Protein AF-A0A8S2UUA7-F1 (afdb_monomer_lite)

pLDDT: mean 88.25, std 9.63, range [54.97, 96.81]

Radius of gyration: 13.07 Å; chains: 1; bounding box: 29×20×39 Å

Organism: NCBI:txid392030

Structure (mmCIF, N/CA/C/O backbone):
data_AF-A0A8S2UUA7-F1
#
_entry.id   AF-A0A8S2UUA7-F1
#
loop_
_atom_site.group_PDB
_atom_site.id
_atom_site.type_symbol
_atom_site.label_atom_id
_atom_site.label_alt_id
_atom_site.label_comp_id
_atom_site.label_asym_id
_atom_site.label_entity_id
_atom_site.label_seq_id
_atom_site.pdbx_PDB_ins_code
_atom_site.Cartn_x
_atom_site.Cartn_y
_atom_site.Cartn_z
_atom_site.occupancy
_atom_site.B_iso_or_equiv
_atom_site.auth_seq_id
_atom_site.auth_comp_id
_atom_site.auth_asym_id
_atom_site.auth_atom_id
_atom_site.pdbx_PDB_model_num
ATOM 1 N N . MET A 1 1 ? -18.177 2.608 6.013 1.00 70.50 1 MET A N 1
ATOM 2 C CA . MET A 1 1 ? -16.967 3.065 6.737 1.00 70.50 1 MET A CA 1
ATOM 3 C C . MET A 1 1 ? -15.862 3.309 5.716 1.00 70.50 1 MET A C 1
ATOM 5 O O . MET A 1 1 ? -15.743 2.498 4.810 1.00 70.50 1 MET A O 1
ATOM 9 N N . LYS A 1 2 ? -15.113 4.420 5.789 1.00 84.25 2 LYS A N 1
ATOM 10 C CA . LYS A 1 2 ? -14.070 4.737 4.788 1.00 84.25 2 LYS A CA 1
ATOM 11 C C . LYS A 1 2 ? -12.762 4.000 5.116 1.00 84.25 2 LYS A C 1
ATOM 13 O O . LYS A 1 2 ? -12.321 4.086 6.266 1.00 84.25 2 LYS A O 1
ATOM 18 N N . ARG A 1 3 ? -12.173 3.316 4.127 1.00 92.31 3 ARG A N 1
ATOM 19 C CA . ARG A 1 3 ? -10.876 2.609 4.184 1.00 92.31 3 ARG A CA 1
ATOM 20 C C . ARG A 1 3 ? -9.768 3.501 3.613 1.00 92.31 3 ARG A C 1
ATOM 22 O O . ARG A 1 3 ? -10.032 4.263 2.689 1.00 92.31 3 ARG A O 1
ATOM 29 N N . ILE A 1 4 ? -8.554 3.396 4.146 1.00 95.00 4 ILE A N 1
ATOM 30 C CA . ILE A 1 4 ? -7.354 4.083 3.650 1.00 95.00 4 ILE A CA 1
ATOM 31 C C . ILE A 1 4 ? -6.352 3.025 3.189 1.00 95.00 4 ILE A C 1
ATOM 33 O O . ILE A 1 4 ? -6.114 2.045 3.896 1.00 95.00 4 ILE A O 1
ATOM 37 N N . ILE A 1 5 ? -5.773 3.226 2.007 1.00 95.19 5 ILE A N 1
ATOM 38 C CA . ILE A 1 5 ? -4.739 2.355 1.451 1.00 95.19 5 ILE A CA 1
ATOM 39 C C . ILE A 1 5 ? -3.488 3.194 1.201 1.00 95.19 5 ILE A C 1
ATOM 41 O O . ILE A 1 5 ? -3.563 4.212 0.519 1.00 95.19 5 ILE A O 1
ATOM 45 N N . GLY A 1 6 ? -2.362 2.778 1.774 1.00 95.56 6 GLY A N 1
ATOM 46 C CA . GLY A 1 6 ? -1.036 3.306 1.459 1.00 95.56 6 GLY A CA 1
ATOM 47 C C . GLY A 1 6 ? -0.244 2.284 0.652 1.00 95.56 6 GLY A C 1
ATOM 48 O O . GLY A 1 6 ? -0.297 1.090 0.954 1.00 95.56 6 GLY A O 1
ATOM 49 N N . VAL A 1 7 ? 0.474 2.750 -0.365 1.00 95.12 7 VAL A N 1
ATOM 50 C CA . VAL A 1 7 ? 1.315 1.925 -1.238 1.00 95.12 7 VAL A CA 1
ATOM 51 C C . VAL A 1 7 ? 2.671 2.600 -1.381 1.00 95.12 7 VAL A C 1
ATOM 53 O O . VAL A 1 7 ? 2.718 3.801 -1.634 1.00 95.12 7 VAL A O 1
ATOM 56 N N . ASP A 1 8 ? 3.749 1.842 -1.202 1.00 94.12 8 ASP A N 1
ATOM 57 C CA . ASP A 1 8 ? 5.121 2.324 -1.375 1.00 94.12 8 ASP A CA 1
ATOM 58 C C . ASP A 1 8 ? 6.050 1.159 -1.768 1.00 94.12 8 ASP A C 1
ATOM 60 O O . ASP A 1 8 ? 5.832 0.021 -1.342 1.00 94.12 8 ASP A O 1
ATOM 64 N N . LEU A 1 9 ? 7.096 1.442 -2.548 1.00 92.31 9 LEU A N 1
ATOM 65 C CA . LEU A 1 9 ? 8.148 0.483 -2.915 1.00 92.31 9 LEU A CA 1
ATOM 66 C C . LEU A 1 9 ? 9.268 0.397 -1.870 1.00 92.31 9 LEU A C 1
ATOM 68 O O . LEU A 1 9 ? 10.088 -0.515 -1.911 1.00 92.31 9 LEU A O 1
ATOM 72 N N . SER A 1 10 ? 9.343 1.345 -0.939 1.00 92.31 10 SER A N 1
ATOM 73 C CA . SER A 1 10 ? 10.343 1.344 0.120 1.00 92.31 10 SER A CA 1
ATOM 74 C C . SER A 1 10 ? 9.859 0.541 1.321 1.00 92.31 10 SER A C 1
ATOM 76 O O . SER A 1 10 ? 9.017 0.986 2.105 1.00 92.31 10 SER A O 1
ATOM 78 N N . SER A 1 11 ? 10.451 -0.635 1.530 1.00 94.12 11 SER A N 1
ATOM 79 C CA . SER A 1 11 ? 10.187 -1.466 2.711 1.00 94.12 11 SER A CA 1
ATOM 80 C C . SER A 1 11 ? 10.432 -0.725 4.032 1.00 94.12 11 SER A C 1
ATOM 82 O O . SER A 1 11 ? 9.718 -0.955 5.011 1.00 94.12 11 SER A O 1
ATOM 84 N N . ASP A 1 12 ? 11.404 0.191 4.061 1.00 96.56 12 ASP A N 1
ATOM 85 C CA . ASP A 1 12 ? 11.702 1.005 5.240 1.00 96.56 12 ASP A CA 1
ATOM 86 C C . ASP A 1 12 ? 10.594 2.016 5.530 1.00 96.56 12 ASP A C 1
ATOM 88 O O . ASP A 1 12 ? 10.166 2.145 6.680 1.00 96.56 12 ASP A O 1
ATOM 92 N N . MET A 1 13 ? 10.070 2.683 4.498 1.00 95.06 13 MET A N 1
ATOM 93 C CA . MET A 1 13 ? 8.960 3.624 4.664 1.00 95.06 13 MET A CA 1
ATOM 94 C C . MET A 1 13 ? 7.679 2.906 5.087 1.00 95.06 13 MET A C 1
ATOM 96 O O . MET A 1 13 ? 6.969 3.387 5.971 1.00 95.06 13 MET A O 1
ATOM 100 N N . ILE A 1 14 ? 7.426 1.709 4.548 1.00 95.56 14 ILE A N 1
ATOM 101 C CA . ILE A 1 14 ? 6.317 0.842 4.969 1.00 95.56 14 ILE A CA 1
ATOM 102 C C . ILE A 1 14 ? 6.429 0.483 6.454 1.00 95.56 14 ILE A C 1
ATOM 104 O O . ILE A 1 14 ? 5.440 0.572 7.189 1.00 95.56 14 ILE A O 1
ATOM 108 N N . ARG A 1 15 ? 7.625 0.102 6.919 1.00 96.56 15 ARG A N 1
ATOM 109 C CA . ARG A 1 15 ? 7.871 -0.203 8.335 1.00 96.56 15 ARG A CA 1
ATOM 110 C C . ARG A 1 15 ? 7.606 1.017 9.219 1.00 96.56 15 ARG A C 1
ATOM 112 O O . ARG A 1 15 ? 6.833 0.916 10.170 1.00 96.56 15 ARG A O 1
ATOM 119 N N . ILE A 1 16 ? 8.176 2.173 8.873 1.00 96.81 16 ILE A N 1
ATOM 120 C CA . ILE A 1 16 ? 7.988 3.431 9.615 1.00 96.81 16 ILE A CA 1
ATOM 121 C C . ILE A 1 16 ? 6.506 3.834 9.657 1.00 96.81 16 ILE A C 1
ATOM 123 O O . ILE A 1 16 ? 6.017 4.305 10.689 1.00 96.81 16 ILE A O 1
ATOM 127 N N . ALA A 1 17 ? 5.772 3.653 8.555 1.00 95.50 17 ALA A N 1
ATOM 128 C CA . ALA A 1 17 ? 4.345 3.950 8.488 1.00 95.50 17 ALA A CA 1
ATOM 129 C C . ALA A 1 17 ? 3.545 3.073 9.461 1.00 95.50 17 ALA A C 1
ATOM 131 O O . ALA A 1 17 ? 2.743 3.605 10.228 1.00 95.50 17 ALA A O 1
ATOM 132 N N . ARG A 1 18 ? 3.805 1.759 9.486 1.00 94.44 18 ARG A N 1
ATOM 133 C CA . ARG A 1 18 ? 3.151 0.817 10.412 1.00 94.44 18 ARG A CA 1
ATOM 134 C C . ARG A 1 18 ? 3.419 1.171 11.871 1.00 94.44 18 ARG A C 1
ATOM 136 O O . ARG A 1 18 ? 2.472 1.356 12.624 1.00 94.44 18 ARG A O 1
ATOM 143 N N . GLU A 1 19 ? 4.675 1.419 12.236 1.00 94.69 19 GLU A N 1
ATOM 144 C CA . GLU A 1 19 ? 5.036 1.849 13.596 1.00 94.69 19 GLU A CA 1
ATOM 145 C C . GLU A 1 19 ? 4.305 3.143 14.011 1.00 94.69 19 GLU A C 1
ATOM 147 O O . GLU A 1 19 ? 3.894 3.312 15.162 1.00 94.69 19 GLU A O 1
ATOM 152 N N . ASN A 1 20 ? 4.108 4.079 13.076 1.00 94.31 20 ASN A N 1
ATOM 153 C CA . ASN A 1 20 ? 3.362 5.308 13.349 1.00 94.31 20 ASN A CA 1
ATOM 154 C C . ASN A 1 20 ? 1.854 5.091 13.475 1.00 94.31 20 ASN A C 1
ATOM 156 O O . ASN A 1 20 ? 1.228 5.794 14.271 1.00 94.31 20 ASN A O 1
ATOM 160 N N . ILE A 1 21 ? 1.280 4.168 12.705 1.00 93.06 21 ILE A N 1
ATOM 161 C CA . ILE A 1 21 ? -0.124 3.766 12.819 1.00 93.06 21 ILE A CA 1
ATOM 162 C C . ILE A 1 21 ? -0.347 3.148 14.201 1.00 93.06 21 ILE A C 1
ATOM 164 O O . ILE A 1 21 ? -1.174 3.657 14.958 1.00 93.06 21 ILE A O 1
ATOM 168 N N . ASP A 1 22 ? 0.481 2.170 14.574 1.00 90.88 22 ASP A N 1
ATOM 169 C CA . ASP A 1 22 ? 0.400 1.460 15.852 1.00 90.88 22 ASP A CA 1
ATOM 170 C C . ASP A 1 22 ? 0.518 2.394 17.052 1.00 90.88 22 ASP A C 1
ATOM 172 O O . ASP A 1 22 ? -0.217 2.280 18.030 1.00 90.88 22 ASP A O 1
ATOM 176 N N . ARG A 1 23 ? 1.407 3.384 16.959 1.00 91.69 23 ARG A N 1
ATOM 177 C CA . ARG A 1 23 ? 1.604 4.371 18.022 1.00 91.69 23 ARG A CA 1
ATOM 178 C C . ARG A 1 23 ? 0.440 5.358 18.166 1.00 91.69 23 ARG A C 1
ATOM 180 O O . ARG A 1 23 ? 0.239 5.897 19.255 1.00 91.69 23 ARG A O 1
ATOM 187 N N . ARG A 1 24 ? -0.258 5.698 17.076 1.00 88.94 24 ARG A N 1
ATOM 188 C CA . ARG A 1 24 ? -1.245 6.798 17.053 1.00 88.94 24 ARG A CA 1
ATOM 189 C C . ARG A 1 24 ? -2.684 6.317 17.177 1.00 88.94 24 ARG A C 1
ATOM 191 O O . ARG A 1 24 ? -3.494 7.029 17.770 1.00 88.94 24 ARG A O 1
ATOM 198 N N . LEU A 1 25 ? -3.006 5.155 16.621 1.00 89.06 25 LEU A N 1
ATOM 199 C CA . LEU A 1 25 ? -4.349 4.594 16.673 1.00 89.06 25 LEU A CA 1
ATOM 200 C C . LEU A 1 25 ? -4.520 3.773 17.949 1.00 89.06 25 LEU A C 1
ATOM 202 O O . LEU A 1 25 ? -3.750 2.859 18.223 1.00 89.06 25 LEU A O 1
ATOM 206 N N . LYS A 1 26 ? -5.537 4.126 18.739 1.00 80.44 26 LYS A N 1
ATOM 207 C CA . LYS A 1 26 ? -5.817 3.512 20.049 1.00 80.44 26 LYS A CA 1
ATOM 208 C C . LYS A 1 26 ? -6.990 2.531 20.027 1.00 80.44 26 LYS A C 1
ATOM 210 O O . LYS A 1 26 ? -7.241 1.883 21.035 1.00 80.44 26 LYS A O 1
ATOM 215 N N . GLN A 1 27 ? -7.738 2.487 18.926 1.00 80.19 27 GLN A N 1
ATOM 216 C CA . GLN A 1 27 ? -8.912 1.638 18.749 1.00 80.19 27 GLN A CA 1
ATOM 217 C C . GLN A 1 27 ? -8.658 0.649 17.612 1.00 80.19 27 GLN A C 1
ATOM 219 O O . GLN A 1 27 ? -8.192 1.043 16.541 1.00 80.19 27 GLN A O 1
ATOM 224 N N . ASP A 1 28 ? -9.002 -0.617 17.842 1.00 78.56 28 ASP A N 1
ATOM 225 C CA . ASP A 1 28 ? -8.797 -1.705 16.878 1.00 78.56 28 ASP A CA 1
ATOM 226 C C . ASP A 1 28 ? -9.565 -1.471 15.567 1.00 78.56 28 ASP A C 1
ATOM 228 O O . ASP A 1 28 ? -9.07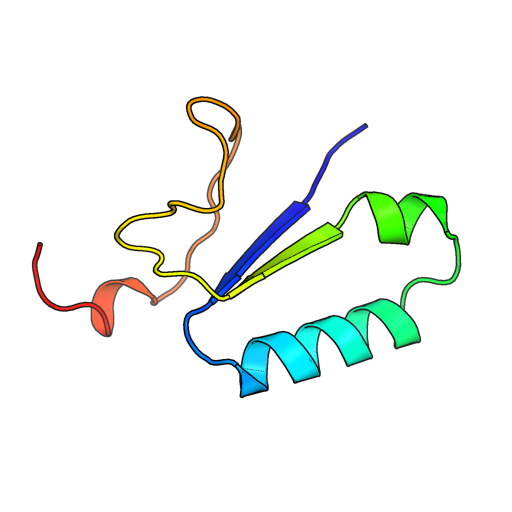1 -1.785 14.483 1.00 78.56 28 ASP A O 1
ATOM 232 N N . ASP A 1 29 ? -10.739 -0.840 15.639 1.00 79.12 29 ASP A N 1
ATOM 233 C CA . ASP A 1 29 ? -11.546 -0.518 14.459 1.00 79.12 29 ASP A CA 1
ATOM 234 C C . ASP A 1 29 ? -10.837 0.468 13.520 1.00 79.12 29 ASP A C 1
ATOM 236 O O . ASP A 1 29 ? -10.959 0.358 12.300 1.00 79.12 29 ASP A O 1
ATOM 240 N N . ASP A 1 30 ? -10.056 1.411 14.056 1.00 80.69 30 ASP A N 1
ATOM 241 C CA . ASP A 1 30 ? -9.281 2.341 13.232 1.00 80.69 30 ASP A CA 1
ATOM 242 C C . ASP A 1 30 ? -8.069 1.654 12.594 1.00 80.69 30 ASP A C 1
ATOM 244 O O . ASP A 1 30 ? -7.731 1.946 11.444 1.00 80.69 30 ASP A O 1
ATOM 248 N N . HIS A 1 31 ? -7.466 0.688 13.291 1.00 79.25 31 HIS A N 1
ATOM 249 C CA . HIS A 1 31 ? -6.395 -0.154 12.753 1.00 79.25 31 HIS A CA 1
ATOM 250 C C . HIS A 1 31 ? -6.853 -0.959 11.540 1.00 79.25 31 HIS A C 1
ATOM 252 O O . HIS A 1 31 ? -6.181 -0.977 10.510 1.00 79.25 31 HIS A O 1
ATOM 258 N N . GLN A 1 32 ? -8.043 -1.557 11.608 1.00 83.12 32 GLN A N 1
ATOM 259 C CA . GLN A 1 32 ? -8.590 -2.358 10.508 1.00 83.12 32 GLN A CA 1
ATOM 260 C C . GLN A 1 32 ? -8.891 -1.538 9.241 1.00 83.12 32 GLN A C 1
ATOM 262 O O . GLN A 1 32 ? -9.029 -2.098 8.146 1.00 83.12 32 GLN A O 1
ATOM 267 N N . ARG A 1 33 ? -8.991 -0.208 9.361 1.00 89.75 33 ARG A N 1
ATOM 268 C CA . ARG A 1 33 ? -9.315 0.694 8.246 1.00 89.75 33 ARG A CA 1
ATOM 269 C C . ARG A 1 33 ? -8.115 1.087 7.406 1.00 89.75 33 ARG A C 1
ATOM 271 O O . ARG A 1 33 ? -8.333 1.527 6.276 1.00 89.75 33 ARG A O 1
ATOM 278 N N . ILE A 1 34 ? -6.896 0.968 7.926 1.00 93.25 34 ILE A N 1
ATOM 279 C CA . ILE A 1 34 ? -5.682 1.377 7.221 1.00 93.25 34 ILE A CA 1
ATOM 280 C C . ILE A 1 34 ? -4.925 0.135 6.769 1.00 93.25 34 ILE A C 1
ATOM 282 O O . ILE A 1 34 ? -4.533 -0.702 7.575 1.00 93.25 34 ILE A O 1
ATOM 286 N N . ARG A 1 35 ? -4.696 0.014 5.461 1.00 92.62 35 ARG A N 1
ATOM 287 C CA . ARG A 1 35 ? -3.878 -1.058 4.886 1.00 92.62 35 ARG A CA 1
ATOM 288 C C . ARG A 1 35 ? -2.679 -0.464 4.175 1.00 92.62 35 ARG A C 1
ATOM 290 O O . ARG A 1 35 ? -2.834 0.442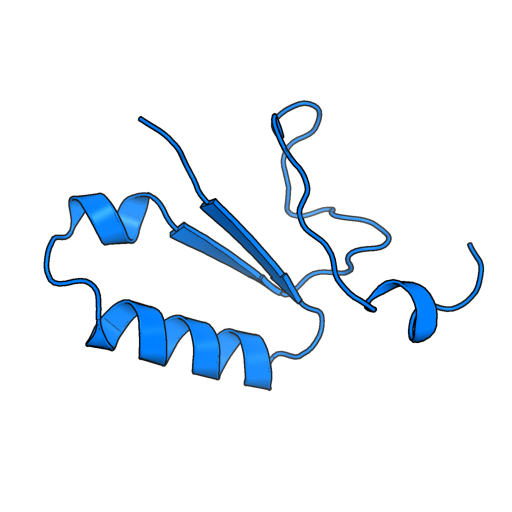 3.365 1.00 92.62 35 ARG A O 1
ATOM 297 N N . ILE A 1 36 ? -1.497 -0.983 4.485 1.00 95.25 36 ILE A N 1
ATOM 298 C CA . ILE A 1 36 ? -0.231 -0.511 3.928 1.00 95.25 36 ILE A CA 1
ATOM 299 C C . ILE A 1 36 ? 0.427 -1.661 3.161 1.00 95.25 36 ILE A C 1
ATOM 301 O O . ILE A 1 36 ? 0.797 -2.676 3.768 1.00 95.25 36 ILE A O 1
ATOM 305 N N . TYR A 1 37 ? 0.562 -1.491 1.846 1.00 95.38 37 TYR A N 1
ATOM 306 C CA . TYR A 1 37 ? 1.122 -2.471 0.917 1.00 95.38 37 TYR A CA 1
ATOM 307 C C . TYR A 1 37 ? 2.509 -2.051 0.443 1.00 95.38 37 TYR A C 1
ATOM 309 O O . TYR A 1 37 ? 2.730 -0.896 0.093 1.00 95.38 37 TYR A O 1
ATOM 317 N N . HIS A 1 38 ? 3.424 -3.017 0.414 1.00 95.44 38 HIS A N 1
ATOM 318 C CA . HIS A 1 38 ? 4.704 -2.875 -0.264 1.00 95.44 38 HIS A CA 1
ATOM 319 C C . HIS A 1 38 ? 4.507 -3.270 -1.730 1.00 95.44 38 HIS A C 1
ATOM 321 O O . HIS A 1 38 ? 4.393 -4.460 -2.024 1.00 95.44 38 HIS A O 1
ATOM 327 N N . ASP A 1 39 ? 4.360 -2.282 -2.609 1.00 93.50 39 ASP A N 1
ATOM 328 C CA . ASP A 1 39 ? 3.993 -2.485 -4.013 1.00 93.50 39 ASP A CA 1
ATOM 329 C C . ASP A 1 39 ? 4.369 -1.264 -4.867 1.00 93.50 39 ASP A C 1
ATOM 331 O O . ASP A 1 39 ? 4.600 -0.169 -4.353 1.00 93.50 39 ASP A O 1
ATOM 335 N N . SER A 1 40 ? 4.411 -1.454 -6.183 1.00 88.81 40 SER A N 1
ATOM 336 C CA . SER A 1 40 ? 4.634 -0.393 -7.155 1.00 88.81 40 SER A CA 1
ATOM 337 C C . SER A 1 40 ? 3.366 0.420 -7.387 1.00 88.81 40 SER A C 1
ATOM 339 O O . SER A 1 40 ? 2.312 -0.136 -7.697 1.00 88.81 40 SER A O 1
ATOM 341 N N . VAL A 1 41 ? 3.479 1.750 -7.343 1.00 88.69 41 VAL A N 1
ATOM 342 C CA . VAL A 1 41 ? 2.389 2.660 -7.748 1.00 88.69 41 VAL A CA 1
ATOM 343 C C . VAL A 1 41 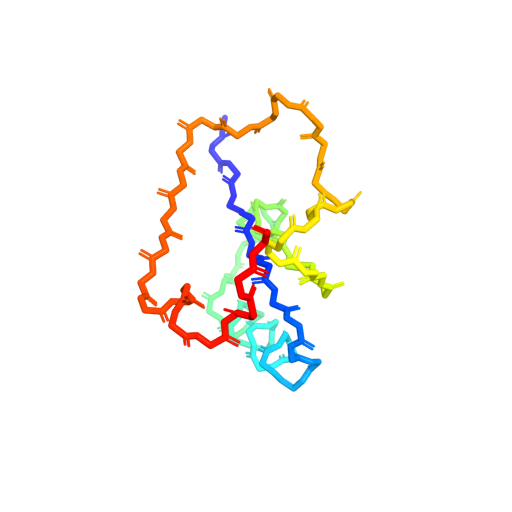? 2.086 2.593 -9.246 1.00 88.69 41 VAL A C 1
ATOM 345 O O . VAL A 1 41 ? 1.036 3.052 -9.685 1.00 88.69 41 VAL A O 1
ATOM 348 N N . THR A 1 42 ? 2.998 2.007 -10.018 1.00 86.75 42 THR A N 1
ATOM 349 C CA . THR A 1 42 ? 2.886 1.825 -11.459 1.00 86.75 42 THR A CA 1
ATOM 350 C C . THR A 1 42 ? 1.994 0.633 -11.822 1.00 86.75 42 THR A C 1
ATOM 352 O O . THR A 1 42 ? 1.306 0.664 -12.836 1.00 86.75 42 THR A O 1
ATOM 355 N N . GLU A 1 43 ? 1.992 -0.419 -10.993 1.00 86.69 43 GLU A N 1
ATOM 356 C CA . GLU A 1 43 ? 1.269 -1.671 -11.270 1.00 86.69 43 GLU A CA 1
ATOM 357 C C . GLU A 1 43 ? 0.101 -1.938 -10.306 1.00 86.69 43 GLU A C 1
ATOM 359 O O . GLU A 1 43 ? -0.890 -2.539 -10.716 1.00 86.69 43 GLU A O 1
ATOM 364 N N . LEU A 1 44 ? 0.208 -1.520 -9.037 1.00 90.38 44 LEU A N 1
ATOM 365 C CA . LEU A 1 44 ? -0.814 -1.662 -7.988 1.00 90.38 44 LEU A CA 1
ATOM 366 C C . LEU A 1 44 ? -1.414 -3.080 -7.856 1.00 90.38 44 LEU A C 1
ATOM 368 O O . LEU A 1 44 ? -2.601 -3.232 -7.560 1.00 90.38 44 LEU A O 1
ATOM 372 N N . LYS A 1 45 ? -0.607 -4.135 -8.034 1.00 93.56 45 LYS A N 1
ATOM 373 C CA . LYS A 1 45 ? -1.049 -5.548 -8.032 1.00 93.56 45 LYS A CA 1
ATOM 374 C C . LYS A 1 45 ? -1.710 -5.996 -6.724 1.00 93.56 45 LYS A C 1
ATOM 376 O O . LYS A 1 45 ? -2.497 -6.939 -6.721 1.00 93.56 45 LYS A O 1
ATOM 381 N N . SER A 1 46 ? -1.390 -5.340 -5.615 1.00 94.19 46 SER A N 1
ATOM 382 C CA . SER A 1 46 ? -1.907 -5.631 -4.272 1.00 94.19 46 SER A CA 1
ATOM 383 C C . SER A 1 46 ? -3.249 -4.953 -3.984 1.00 94.19 46 SER A C 1
ATOM 385 O O . SER A 1 46 ? -3.864 -5.220 -2.947 1.00 94.19 46 SER A O 1
ATOM 387 N N . VAL A 1 47 ? -3.699 -4.058 -4.869 1.00 93.75 47 VAL A N 1
ATOM 388 C CA . VAL A 1 47 ? -4.952 -3.314 -4.739 1.00 93.75 47 VAL A CA 1
ATOM 389 C C . VAL A 1 47 ? -5.995 -3.923 -5.671 1.00 93.75 47 VAL A C 1
ATOM 391 O O . VAL A 1 47 ? -5.771 -4.104 -6.863 1.00 93.75 47 VAL A O 1
ATOM 394 N N . GLU A 1 48 ? -7.166 -4.236 -5.123 1.00 94.06 48 GLU A N 1
ATOM 395 C CA . GLU A 1 48 ? -8.276 -4.797 -5.893 1.00 94.06 48 GLU A CA 1
ATOM 396 C C . GLU A 1 48 ? -8.759 -3.812 -6.972 1.00 94.06 48 GLU A C 1
ATOM 398 O O . GLU A 1 48 ? -8.929 -2.614 -6.715 1.00 94.06 48 GLU A O 1
ATOM 403 N N . SER A 1 49 ? -9.009 -4.314 -8.181 1.00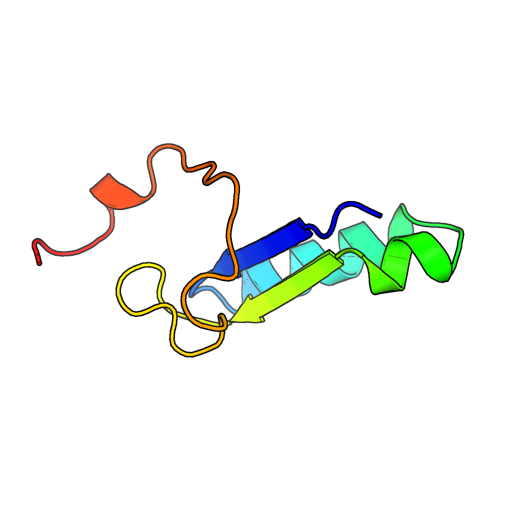 94.31 49 SER A N 1
ATOM 404 C CA . SER A 1 49 ? -9.502 -3.502 -9.295 1.00 94.31 49 SER A CA 1
ATOM 405 C C . SER A 1 49 ? -10.838 -2.832 -8.961 1.00 94.31 49 SER A C 1
ATOM 407 O O . SER A 1 49 ? -11.697 -3.428 -8.318 1.00 94.31 49 SER A O 1
ATOM 409 N N . ASN A 1 50 ? -11.031 -1.594 -9.428 1.00 93.81 50 ASN A N 1
ATOM 410 C CA . ASN A 1 50 ? -12.255 -0.804 -9.212 1.00 93.81 50 ASN A CA 1
ATOM 411 C C . ASN A 1 50 ? -12.636 -0.593 -7.730 1.00 93.81 50 ASN A C 1
ATOM 413 O O . ASN A 1 50 ? -13.801 -0.359 -7.423 1.00 93.81 50 ASN A O 1
ATOM 417 N N . SER A 1 51 ? -11.669 -0.667 -6.807 1.00 93.69 51 SER A N 1
ATOM 418 C CA . SER A 1 51 ? -11.914 -0.544 -5.359 1.00 93.69 51 SER A CA 1
ATOM 419 C C . SER A 1 51 ? -11.538 0.819 -4.754 1.00 93.69 51 SER A C 1
ATOM 421 O O . SER A 1 51 ? -11.548 0.970 -3.527 1.00 93.69 51 SER A O 1
ATOM 423 N N . ILE A 1 52 ? -11.165 1.794 -5.592 1.00 94.00 52 ILE A N 1
ATOM 424 C CA . ILE A 1 52 ? -10.642 3.103 -5.181 1.00 94.00 52 ILE A CA 1
ATOM 425 C C . ILE A 1 52 ? -11.585 4.220 -5.623 1.00 94.00 52 ILE A C 1
ATOM 427 O O . ILE A 1 52 ? -11.790 4.428 -6.815 1.00 94.00 52 ILE A O 1
ATOM 431 N N . ASP A 1 53 ? -12.094 4.978 -4.652 1.00 95.88 53 ASP A N 1
ATOM 432 C CA . ASP A 1 53 ? -12.949 6.147 -4.897 1.00 95.88 53 ASP A CA 1
ATOM 433 C C . ASP A 1 53 ? -12.147 7.445 -5.106 1.00 95.88 53 ASP A C 1
ATOM 435 O O . ASP A 1 53 ? -12.603 8.371 -5.774 1.00 95.88 53 ASP A O 1
ATOM 439 N N . LEU A 1 54 ? -10.966 7.548 -4.483 1.00 96.00 54 LEU A N 1
ATOM 440 C CA . LEU A 1 54 ? -10.130 8.750 -4.466 1.00 96.00 54 LEU A CA 1
ATOM 441 C C . LEU A 1 54 ? -8.648 8.375 -4.399 1.00 96.00 54 LEU A C 1
ATOM 443 O O . LEU A 1 54 ? -8.248 7.571 -3.557 1.00 96.00 54 LEU A O 1
ATOM 447 N N . ILE A 1 55 ? -7.836 9.027 -5.233 1.00 93.38 55 ILE A N 1
ATOM 448 C CA . ILE A 1 55 ? -6.375 8.898 -5.246 1.00 93.38 55 ILE A CA 1
ATOM 449 C C . ILE A 1 55 ? -5.751 10.204 -4.755 1.00 93.38 55 ILE A C 1
ATOM 451 O O . ILE A 1 55 ? -6.137 11.289 -5.187 1.00 93.38 55 ILE A O 1
ATOM 455 N N . ILE A 1 56 ? -4.764 10.089 -3.865 1.00 94.25 56 ILE A N 1
ATOM 456 C CA . ILE A 1 56 ? -3.932 11.202 -3.404 1.00 94.25 56 ILE A CA 1
ATOM 457 C C . ILE A 1 5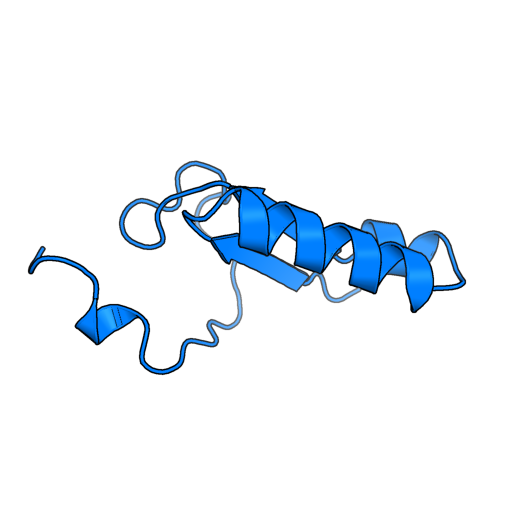6 ? -2.481 10.826 -3.691 1.00 94.25 56 ILE A C 1
ATOM 459 O O . ILE A 1 56 ? -2.007 9.794 -3.226 1.00 94.25 56 ILE A O 1
ATOM 463 N N . SER A 1 57 ? -1.785 11.661 -4.459 1.00 91.62 57 SER A N 1
ATOM 464 C CA . SER A 1 57 ? -0.369 11.494 -4.786 1.00 91.62 57 SER A CA 1
ATOM 465 C C . SER A 1 57 ? 0.291 12.866 -4.893 1.00 91.62 57 SER A C 1
ATOM 467 O O . SER A 1 57 ? -0.331 13.827 -5.352 1.00 91.62 57 SER A O 1
ATOM 469 N N . ASN A 1 58 ? 1.534 12.983 -4.431 1.00 89.81 58 ASN A N 1
ATOM 470 C CA . ASN A 1 58 ? 2.290 14.229 -4.451 1.00 89.81 58 ASN A CA 1
ATOM 471 C C . ASN A 1 58 ? 3.760 13.931 -4.774 1.00 89.81 58 ASN A C 1
ATOM 473 O O . ASN A 1 58 ? 4.388 13.163 -4.057 1.00 89.81 58 ASN A O 1
ATOM 477 N N . TYR A 1 59 ? 4.270 14.494 -5.875 1.00 85.19 59 TYR A N 1
ATOM 478 C CA . TYR A 1 59 ? 5.632 14.299 -6.411 1.00 85.19 59 TYR A CA 1
ATOM 479 C C . TYR A 1 59 ? 6.082 12.854 -6.714 1.00 85.19 59 TYR A C 1
ATOM 481 O O . TYR A 1 59 ? 7.180 12.676 -7.218 1.00 85.19 59 TYR A O 1
ATOM 489 N N . VAL A 1 60 ? 5.234 11.837 -6.534 1.00 84.25 60 VAL A N 1
ATOM 490 C CA . VAL A 1 60 ? 5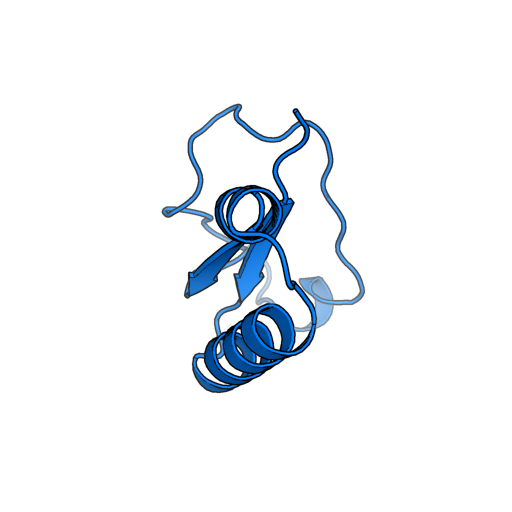.596 10.421 -6.762 1.00 84.25 60 VAL A CA 1
ATOM 491 C C . VAL A 1 60 ? 5.946 10.116 -8.225 1.00 84.25 60 VAL A C 1
ATOM 493 O O . VAL A 1 60 ? 6.813 9.295 -8.494 1.00 84.25 60 VAL A O 1
ATOM 496 N N . LEU A 1 61 ? 5.301 10.796 -9.178 1.00 75.31 61 LEU A N 1
ATOM 497 C CA . LEU A 1 61 ? 5.505 10.547 -10.612 1.00 75.31 61 LEU A CA 1
ATOM 498 C C . LEU A 1 61 ? 6.840 11.078 -11.154 1.00 75.31 61 LEU A C 1
ATOM 500 O O . LEU A 1 61 ? 7.207 10.749 -12.274 1.00 75.31 61 LEU A O 1
ATOM 504 N N . MET A 1 62 ? 7.558 11.904 -10.385 1.00 72.69 62 MET A N 1
ATOM 505 C CA . MET A 1 62 ? 8.868 12.420 -10.801 1.00 72.69 62 MET A CA 1
ATOM 506 C C . MET A 1 62 ? 9.973 11.365 -10.670 1.00 72.69 62 MET A C 1
ATOM 508 O O . MET A 1 62 ? 10.978 11.447 -11.371 1.00 72.69 62 MET A O 1
ATOM 512 N N . ASP A 1 63 ? 9.772 10.382 -9.789 1.00 67.31 63 ASP A N 1
ATOM 513 C CA . ASP A 1 63 ? 10.745 9.332 -9.475 1.00 67.31 63 ASP A CA 1
ATOM 514 C C . ASP A 1 63 ? 10.410 7.993 -10.158 1.00 67.31 63 ASP A C 1
ATOM 516 O O . ASP A 1 63 ? 11.138 7.009 -10.010 1.00 67.31 63 ASP A O 1
ATOM 520 N N . THR A 1 64 ? 9.307 7.930 -10.910 1.00 64.50 64 THR A N 1
ATOM 521 C CA . THR A 1 64 ? 8.922 6.744 -11.681 1.00 64.50 64 THR A CA 1
ATOM 522 C C . THR A 1 64 ? 9.427 6.859 -13.119 1.00 64.50 64 THR A C 1
ATOM 524 O O . THR A 1 64 ? 9.177 7.890 -13.741 1.00 64.50 64 THR A O 1
ATOM 527 N N . PRO A 1 65 ? 10.106 5.834 -13.675 1.00 63.50 65 PRO A N 1
ATOM 528 C CA . PRO A 1 65 ? 10.466 5.833 -15.091 1.00 63.50 65 PRO A CA 1
ATOM 529 C C . PRO A 1 65 ? 9.202 5.963 -15.948 1.00 63.50 65 PRO A C 1
ATOM 531 O O . PRO A 1 65 ? 8.168 5.395 -15.588 1.00 63.50 65 PRO A O 1
ATOM 534 N N . ASP A 1 66 ? 9.295 6.715 -17.050 1.00 61.09 66 ASP A N 1
ATOM 535 C CA . ASP A 1 66 ? 8.192 6.886 -18.001 1.00 61.09 66 ASP A CA 1
ATOM 536 C C . ASP A 1 66 ? 7.618 5.512 -18.386 1.00 61.09 66 ASP A C 1
ATOM 538 O O . ASP A 1 66 ? 8.358 4.604 -18.780 1.00 61.09 66 ASP A O 1
ATOM 542 N N . LEU A 1 67 ? 6.302 5.373 -18.205 1.00 54.97 67 LEU A N 1
ATOM 543 C CA . LEU A 1 67 ? 5.514 4.195 -18.570 1.00 54.97 67 LEU A CA 1
ATOM 544 C C . LEU A 1 67 ? 5.293 4.088 -20.079 1.00 54.97 67 LEU A C 1
ATOM 546 O O . LEU A 1 67 ? 4.904 5.114 -20.685 1.00 54.97 67 LEU A O 1
#

Sequence (67 aa):
MKRIIGVDLSSDMIRIARENIDRRLKQDDDHQRIRIYHDSVTELKSVESNSIDLIISNYVLMDTPDL

InterPro domains:
  IPR025714 Methyltransferase domain [PF13847] (2-66)
  IPR029063 S-adenosyl-L-methionine-dependent methyltransferase superfamily [G3DSA:3.40.50.150] (1-67)
  IPR029063 S-adenosyl-L-methionine-dependent methyltransferase superfamily [SSF53335] (3-66)

Secondary structure (DSSP, 8-state):
---EEEEES-HHHHHHHHHHHHHH--SHHHHHHEEEEE--TTT-TTSPTT--S----SSGGGSSPP-

Foldseek 3Di:
DAAAEAEEQDPVVLVVVVVVCVVPDPDVVSVVRYYYDNDDPVCPPVDDPPPDPDDDDDCPVVPDPDD